Protein AF-0000000078665128 (afdb_homodimer)

Solvent-accessible surface area (backbone atoms only — not comparable to full-atom values): 8855 Å² total; per-residue (Å²): 130,52,72,70,53,48,52,52,48,50,50,46,50,50,53,41,50,56,60,53,56,74,45,25,89,80,40,35,54,70,62,34,36,39,37,35,27,64,60,26,27,40,35,40,30,71,38,56,93,84,36,73,46,80,45,79,44,59,48,82,62,72,48,55,56,49,48,40,66,72,46,51,51,53,52,39,64,74,63,69,72,132,51,71,71,54,49,51,50,49,49,50,47,51,50,54,42,48,56,59,53,54,73,45,25,88,79,41,34,53,71,63,34,36,38,39,35,28,65,58,27,26,40,34,41,29,71,37,57,93,85,36,72,46,81,45,78,44,59,47,82,62,71,48,55,57,49,48,40,65,71,46,51,50,52,51,37,64,75,63,69,72

Foldseek 3Di:
DDPVVVVVVVVVVLVVQVVVCVCCVPVNHDQKDWDQDPAWIWIWGAAPPSDIDIDIGGNPDPPVVVCSVVPVSVVRVVVND/DDPVVVVVVVVVVLVVQVVVCVCCVPVNHDQKDWDQDPAWIWIWGQAPPSDIDIDIGGNPDPPVVVCSVVPVSVVRVVVND

Organism: Nitrososphaera gargensis (strain Ga9.2) (NCBI:txid1237085)

Structure (mmCIF, N/CA/C/O backbone):
data_AF-0000000078665128-model_v1
#
loop_
_entity.id
_entity.type
_entity.pdbx_description
1 polymer 'Uncharacterized protein'
#
loop_
_atom_site.group_PDB
_atom_site.id
_atom_site.type_symbol
_atom_site.label_atom_id
_atom_site.label_alt_id
_atom_site.label_comp_id
_atom_site.label_asym_id
_atom_site.label_entity_id
_atom_site.label_seq_id
_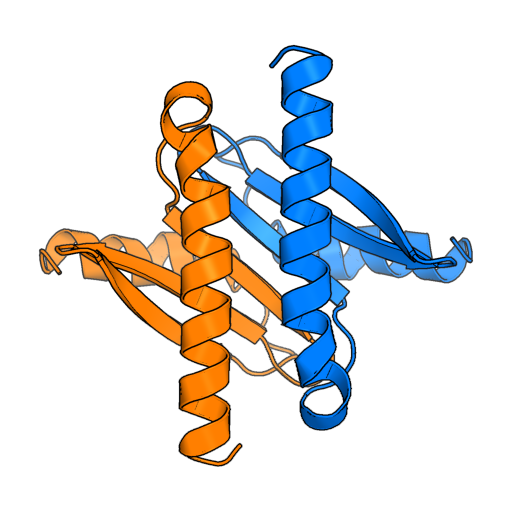atom_site.pdbx_PDB_ins_code
_atom_site.Cartn_x
_atom_site.Cartn_y
_atom_site.Cartn_z
_atom_site.occupancy
_atom_site.B_iso_or_equiv
_atom_site.auth_seq_id
_atom_site.auth_comp_id
_atom_site.auth_asym_id
_atom_site.auth_atom_id
_atom_site.pdbx_PDB_model_num
ATOM 1 N N . MET A 1 1 ? 15.148 12.617 3.332 1 83.88 1 MET A N 1
ATOM 2 C CA . MET A 1 1 ? 15.531 11.5 4.195 1 83.88 1 MET A CA 1
ATOM 3 C C . MET A 1 1 ? 17.016 11.203 4.074 1 83.88 1 MET A C 1
ATOM 5 O O . MET A 1 1 ? 17.562 11.219 2.971 1 83.88 1 MET A O 1
ATOM 9 N N . THR A 1 2 ? 17.547 10.805 5.246 1 89.81 2 THR A N 1
ATOM 10 C CA . THR A 1 2 ? 18.953 10.375 5.258 1 89.81 2 THR A CA 1
ATOM 11 C C . THR A 1 2 ? 19.078 8.93 4.781 1 89.81 2 THR A C 1
ATOM 13 O O . THR A 1 2 ? 18.062 8.242 4.598 1 89.81 2 THR A O 1
ATOM 16 N N . PHE A 1 3 ? 20.266 8.555 4.555 1 89.81 3 PHE A N 1
ATOM 17 C CA . PHE A 1 3 ? 20.516 7.172 4.156 1 89.81 3 PHE A CA 1
ATOM 18 C C . PHE A 1 3 ? 20.047 6.203 5.227 1 89.81 3 PHE A C 1
ATOM 20 O O . PHE A 1 3 ? 19.422 5.184 4.918 1 89.81 3 PHE A O 1
ATOM 27 N N . GLU A 1 4 ? 20.328 6.539 6.52 1 92.06 4 GLU A N 1
ATOM 28 C CA . GLU A 1 4 ? 19.922 5.695 7.637 1 92.06 4 GLU A CA 1
ATOM 29 C C . GLU A 1 4 ? 18.391 5.598 7.727 1 92.06 4 GLU A C 1
ATOM 31 O O . GLU A 1 4 ? 17.859 4.52 7.98 1 92.06 4 GLU A O 1
ATOM 36 N N . GLU A 1 5 ? 17.703 6.695 7.449 1 91.56 5 GLU A N 1
ATOM 37 C CA . GLU A 1 5 ? 16.25 6.715 7.461 1 91.56 5 GLU A CA 1
ATOM 38 C C . GLU A 1 5 ? 15.672 5.883 6.316 1 91.56 5 GLU A C 1
ATOM 40 O O . GLU A 1 5 ? 14.68 5.176 6.492 1 91.56 5 GLU A O 1
ATOM 45 N N . THR A 1 6 ? 16.359 5.949 5.184 1 89.56 6 THR A N 1
ATOM 46 C CA . THR A 1 6 ? 15.938 5.164 4.027 1 89.56 6 THR A CA 1
ATOM 47 C C . THR A 1 6 ? 16.109 3.67 4.301 1 89.56 6 THR A C 1
ATOM 49 O O . THR A 1 6 ? 15.242 2.869 3.938 1 89.56 6 THR A O 1
ATOM 52 N N . GLU A 1 7 ? 17.172 3.342 4.918 1 91.88 7 GLU A N 1
ATOM 53 C CA . GLU A 1 7 ? 17.391 1.948 5.289 1 91.88 7 GLU A CA 1
ATOM 54 C C . GLU A 1 7 ? 16.328 1.461 6.273 1 91.88 7 GLU A C 1
ATOM 56 O O . GLU A 1 7 ? 15.836 0.34 6.148 1 91.88 7 GLU A O 1
ATOM 61 N N . ARG A 1 8 ? 15.992 2.271 7.23 1 94 8 ARG A N 1
ATOM 62 C CA . ARG A 1 8 ? 14.961 1.915 8.195 1 94 8 ARG A CA 1
ATOM 63 C C . ARG A 1 8 ? 13.594 1.797 7.516 1 94 8 ARG A C 1
ATOM 65 O O . ARG A 1 8 ? 12.812 0.903 7.84 1 94 8 ARG A O 1
ATOM 72 N N . TYR A 1 9 ? 13.414 2.715 6.598 1 94.88 9 TYR A N 1
ATOM 73 C CA . TYR A 1 9 ? 12.18 2.623 5.828 1 94.88 9 TYR A CA 1
ATOM 74 C C . TYR A 1 9 ? 12.094 1.294 5.086 1 94.88 9 TYR A C 1
ATOM 76 O O . TYR A 1 9 ? 11.047 0.644 5.078 1 94.88 9 TYR A O 1
ATOM 84 N N . ALA A 1 10 ? 13.219 0.891 4.508 1 94.12 10 ALA A N 1
ATOM 85 C CA . ALA A 1 10 ? 13.273 -0.363 3.762 1 94.12 10 ALA A CA 1
ATOM 86 C C . ALA A 1 10 ? 13.039 -1.559 4.68 1 94.12 10 ALA A C 1
ATOM 88 O O . ALA A 1 10 ? 12.406 -2.541 4.277 1 94.12 10 ALA A O 1
ATOM 89 N N . LEU A 1 11 ? 13.539 -1.444 5.828 1 95.62 11 LEU A N 1
ATOM 90 C CA . LEU A 1 11 ? 13.297 -2.51 6.793 1 95.62 11 LEU A CA 1
ATOM 91 C C . LEU A 1 11 ? 11.805 -2.641 7.102 1 95.62 11 LEU A C 1
ATOM 93 O O . LEU A 1 11 ? 11.266 -3.746 7.094 1 95.62 11 LEU A O 1
ATOM 97 N N . PHE A 1 12 ? 11.133 -1.546 7.383 1 97.12 12 PHE A N 1
ATOM 98 C CA . PHE A 1 12 ? 9.695 -1.564 7.645 1 97.12 12 PHE A CA 1
ATOM 99 C C . PHE A 1 12 ? 8.93 -2.07 6.43 1 97.12 12 PHE A C 1
ATOM 101 O O . PHE A 1 12 ? 7.949 -2.803 6.566 1 97.12 12 PHE A O 1
ATOM 108 N N . ALA A 1 13 ? 9.445 -1.711 5.207 1 97.19 13 ALA A N 1
ATOM 109 C CA . ALA A 1 13 ? 8.828 -2.211 3.984 1 97.19 13 ALA A CA 1
ATOM 110 C C . ALA A 1 13 ? 8.938 -3.73 3.896 1 97.19 13 ALA A C 1
ATOM 112 O O . ALA A 1 13 ? 8.008 -4.402 3.447 1 97.19 13 ALA A O 1
ATOM 113 N N . THR A 1 14 ? 10.055 -4.246 4.359 1 96.75 14 THR A N 1
ATOM 114 C CA . THR A 1 14 ? 10.25 -5.691 4.379 1 96.75 14 THR A CA 1
ATOM 115 C C . THR A 1 14 ? 9.289 -6.352 5.359 1 96.75 14 THR A C 1
ATOM 117 O O . THR A 1 14 ? 8.688 -7.383 5.047 1 96.75 14 THR A O 1
ATOM 120 N N . ILE A 1 15 ? 9.133 -5.762 6.496 1 96.94 15 ILE A N 1
ATOM 121 C CA . ILE A 1 15 ? 8.188 -6.273 7.488 1 96.94 15 ILE A CA 1
ATOM 122 C C . ILE A 1 15 ? 6.773 -6.242 6.918 1 96.94 15 ILE A C 1
ATOM 124 O O . ILE A 1 15 ? 6.043 -7.234 6.992 1 96.94 15 ILE A O 1
ATOM 128 N N . ARG A 1 16 ? 6.359 -5.156 6.309 1 97.94 16 ARG A N 1
ATOM 129 C CA . ARG A 1 16 ? 5.031 -5.039 5.719 1 97.94 16 ARG A CA 1
ATOM 130 C C . ARG A 1 16 ? 4.82 -6.082 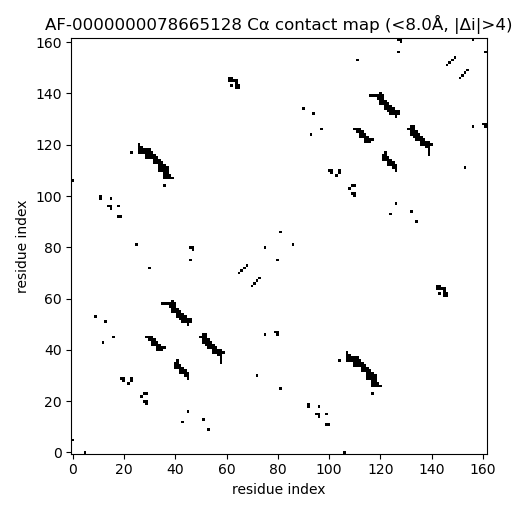4.629 1 97.94 16 ARG A C 1
ATOM 132 O O . ARG A 1 16 ? 3.758 -6.703 4.555 1 97.94 16 ARG A O 1
ATOM 139 N N . HIS A 1 17 ? 5.836 -6.27 3.807 1 97.69 17 HIS A N 1
ATOM 140 C CA . HIS A 1 17 ? 5.723 -7.254 2.736 1 97.69 17 HIS A CA 1
ATOM 141 C C . HIS A 1 17 ? 5.547 -8.664 3.297 1 97.69 17 HIS A C 1
ATOM 143 O O . HIS A 1 17 ? 4.711 -9.43 2.812 1 97.69 17 HIS A O 1
ATOM 149 N N . SER A 1 18 ? 6.301 -8.945 4.355 1 96.62 18 SER A N 1
ATOM 150 C CA . SER A 1 18 ? 6.207 -10.273 4.953 1 96.62 18 SER A CA 1
ATOM 151 C C . SER A 1 18 ? 4.812 -10.531 5.508 1 96.62 18 SER A C 1
ATOM 153 O O . SER A 1 18 ? 4.293 -11.648 5.402 1 96.62 18 SER A O 1
ATOM 155 N N . THR A 1 19 ? 4.176 -9.562 6.113 1 97.12 19 THR A N 1
ATOM 156 C CA . THR A 1 19 ? 2.826 -9.711 6.645 1 97.12 19 THR A CA 1
ATOM 157 C C . THR A 1 19 ? 1.811 -9.844 5.512 1 97.12 19 THR A C 1
ATOM 159 O O . THR A 1 19 ? 0.743 -10.43 5.695 1 97.12 19 THR A O 1
ATOM 162 N N . ARG A 1 20 ? 2.049 -9.32 4.281 1 97.19 20 ARG A N 1
ATOM 163 C CA . ARG A 1 20 ? 1.183 -9.469 3.117 1 97.19 20 ARG A CA 1
ATOM 164 C C . ARG A 1 20 ? 1.3 -10.859 2.514 1 97.19 20 ARG A C 1
ATOM 166 O O . ARG A 1 20 ? 0.312 -11.422 2.029 1 97.19 20 ARG A O 1
ATOM 173 N N . GLN A 1 21 ? 2.52 -11.422 2.629 1 96.38 21 GLN A N 1
ATOM 174 C CA . GLN A 1 21 ? 2.791 -12.711 2.008 1 96.38 21 GLN A CA 1
ATOM 175 C C . GLN A 1 21 ? 1.98 -13.82 2.672 1 96.38 21 GLN A C 1
ATOM 177 O O . GLN A 1 21 ? 1.648 -14.82 2.033 1 96.38 21 GLN A O 1
ATOM 182 N N . VAL A 1 22 ? 1.63 -13.594 3.879 1 95.56 22 VAL A N 1
ATOM 183 C CA . VAL A 1 22 ? 0.869 -14.578 4.641 1 95.56 22 VAL A CA 1
ATOM 184 C C . VAL A 1 22 ? -0.435 -14.898 3.914 1 95.56 22 VAL A C 1
ATOM 186 O O . VAL A 1 22 ? -0.944 -16.016 4.008 1 95.56 22 VAL A O 1
ATOM 189 N N . TRP A 1 23 ? -0.911 -14.023 3.08 1 95.69 23 TRP A N 1
ATOM 190 C CA . TRP A 1 23 ? -2.246 -14.133 2.506 1 95.69 23 TRP A CA 1
ATOM 191 C C . TRP A 1 23 ? -2.176 -14.555 1.043 1 95.69 23 TRP A C 1
ATOM 193 O O . TRP A 1 23 ? -3.209 -14.766 0.4 1 95.69 23 TRP A O 1
ATOM 203 N N . GLU A 1 24 ? -1.01 -14.773 0.521 1 95.81 24 GLU A N 1
ATOM 204 C CA . GLU A 1 24 ? -0.842 -15.016 -0.909 1 95.81 24 GLU A CA 1
ATOM 205 C C . GLU A 1 24 ? -1.45 -16.359 -1.315 1 95.81 24 GLU A C 1
ATOM 207 O O . GLU A 1 24 ? -1.896 -16.531 -2.453 1 95.81 24 GLU A O 1
ATOM 212 N N . SER A 1 25 ? -1.529 -17.281 -0.358 1 95.75 25 SER A N 1
ATOM 213 C CA . SER A 1 25 ? -2.129 -18.578 -0.681 1 95.75 25 SER A CA 1
ATOM 214 C C . SER A 1 25 ? -3.629 -18.453 -0.919 1 95.75 25 SER A C 1
ATOM 216 O O . SER A 1 25 ? -4.223 -19.266 -1.632 1 95.75 25 SER A O 1
ATOM 218 N N . LYS A 1 26 ? -4.234 -17.406 -0.463 1 95.44 26 LYS A N 1
ATOM 219 C CA . LYS A 1 26 ? -5.684 -17.25 -0.544 1 95.44 26 LYS A CA 1
ATOM 220 C C . LYS A 1 26 ? -6.07 -16.25 -1.627 1 95.44 26 LYS A C 1
ATOM 222 O O . LYS A 1 26 ? -7.047 -16.453 -2.35 1 95.44 26 LYS A O 1
ATOM 227 N N . ILE A 1 27 ? -5.309 -15.195 -1.654 1 95.88 27 ILE A N 1
ATOM 228 C CA . ILE A 1 27 ? -5.77 -14.117 -2.521 1 95.88 27 ILE A CA 1
ATOM 229 C C . ILE A 1 27 ? -4.719 -13.828 -3.59 1 95.88 27 ILE A C 1
ATOM 231 O O . ILE A 1 27 ? -4.812 -12.828 -4.309 1 95.88 27 ILE A O 1
ATOM 235 N N . GLY A 1 28 ? -3.705 -14.68 -3.775 1 96.75 28 GLY A N 1
ATOM 236 C CA . GLY A 1 28 ? -2.707 -14.547 -4.824 1 96.75 28 GLY A CA 1
ATOM 237 C C . GLY A 1 28 ? -1.513 -13.711 -4.414 1 96.75 28 GLY A C 1
ATOM 238 O O . GLY A 1 28 ? -1.545 -13.039 -3.377 1 96.75 28 GLY A O 1
ATOM 239 N N . LYS A 1 29 ? -0.529 -13.711 -5.215 1 96.19 29 LYS A N 1
ATOM 240 C CA . LYS A 1 29 ? 0.731 -13.023 -4.93 1 96.19 29 LYS A CA 1
ATOM 241 C C . LYS A 1 29 ? 0.553 -11.508 -4.949 1 96.19 29 LYS A C 1
ATOM 243 O O . LYS A 1 29 ? -0.28 -10.984 -5.691 1 96.19 29 LYS A O 1
ATOM 248 N N . VAL A 1 30 ? 1.324 -10.867 -4.16 1 97.38 30 VAL A N 1
ATOM 249 C CA . VAL A 1 30 ? 1.373 -9.414 -4.164 1 97.38 30 VAL A CA 1
ATOM 250 C C . VAL A 1 30 ? 2.043 -8.922 -5.445 1 97.38 30 VAL A C 1
ATOM 252 O O . VAL A 1 30 ? 3.162 -9.328 -5.762 1 97.38 30 VAL A O 1
ATOM 255 N N . LYS A 1 31 ? 1.379 -8.062 -6.18 1 97.12 31 LYS A N 1
ATOM 256 C CA . LYS A 1 31 ? 1.995 -7.395 -7.32 1 97.12 31 LYS A CA 1
ATOM 257 C C . LYS A 1 31 ? 2.771 -6.156 -6.883 1 97.12 31 LYS A C 1
ATOM 259 O O . LYS A 1 31 ? 3.895 -5.93 -7.336 1 97.12 31 LYS A O 1
ATOM 264 N N . TYR A 1 32 ? 2.148 -5.359 -5.992 1 97.94 32 TYR A N 1
ATOM 265 C CA . TYR A 1 32 ? 2.809 -4.223 -5.363 1 97.94 32 TYR A CA 1
ATOM 266 C C . TYR A 1 32 ? 1.97 -3.67 -4.215 1 97.94 32 TYR A C 1
ATOM 268 O O . TYR A 1 32 ? 0.799 -4.027 -4.066 1 97.94 32 TYR A O 1
ATOM 276 N N . ALA A 1 33 ? 2.611 -2.861 -3.418 1 98.38 33 ALA A N 1
ATOM 277 C CA . ALA A 1 33 ? 1.935 -2.066 -2.396 1 98.38 33 ALA A CA 1
ATOM 278 C C . ALA A 1 33 ? 2.246 -0.583 -2.561 1 98.38 33 ALA A C 1
ATOM 280 O O . ALA A 1 33 ? 3.354 -0.215 -2.963 1 98.38 33 ALA A O 1
ATOM 281 N N . LEU A 1 34 ? 1.258 0.231 -2.271 1 98.31 34 LEU A N 1
ATOM 282 C CA . LEU A 1 34 ? 1.354 1.68 -2.412 1 98.31 34 LEU A CA 1
ATOM 283 C C . LEU A 1 34 ? 0.88 2.383 -1.146 1 98.31 34 LEU A C 1
ATOM 285 O O . LEU A 1 34 ? -0.136 1.999 -0.561 1 98.31 34 LEU A O 1
ATOM 289 N N . THR A 1 35 ? 1.68 3.277 -0.624 1 98.25 35 THR A N 1
ATOM 290 C CA . THR A 1 35 ? 1.253 4.164 0.453 1 98.25 35 THR A CA 1
ATOM 291 C C . THR A 1 35 ? 1.254 5.617 -0.011 1 98.25 35 THR A C 1
ATOM 293 O O . THR A 1 35 ? 2.268 6.117 -0.501 1 98.25 35 THR A O 1
ATOM 296 N N . ARG A 1 36 ? 0.128 6.262 0.125 1 98 36 ARG A N 1
ATOM 297 C CA . ARG A 1 36 ? 0.053 7.688 -0.167 1 98 36 ARG A CA 1
ATOM 298 C C . ARG A 1 36 ? 0.17 8.516 1.108 1 98 36 ARG A C 1
ATOM 300 O O . ARG A 1 36 ? -0.719 8.484 1.961 1 98 36 ARG A O 1
ATOM 307 N N . TYR A 1 37 ? 1.233 9.234 1.19 1 97.5 37 TYR A N 1
ATOM 308 C CA . TYR A 1 37 ? 1.441 10.242 2.223 1 97.5 37 TYR A CA 1
ATOM 309 C C . TYR A 1 37 ? 1.054 11.633 1.719 1 97.5 37 TYR A C 1
ATOM 311 O O . TYR A 1 37 ? 0.809 11.82 0.524 1 97.5 37 TYR A O 1
ATOM 319 N N . GLU A 1 38 ? 1.024 12.547 2.602 1 97.19 38 GLU A N 1
ATOM 320 C CA . GLU A 1 38 ? 0.715 13.93 2.254 1 97.19 38 GLU A CA 1
ATOM 321 C C . GLU A 1 38 ? 1.755 14.508 1.297 1 97.19 38 GLU A C 1
ATOM 323 O O . GLU A 1 38 ? 1.423 15.297 0.415 1 97.19 38 GLU A O 1
ATOM 328 N N . LEU A 1 39 ? 3.025 13.992 1.388 1 97.44 39 LEU A N 1
ATOM 329 C CA . LEU A 1 39 ? 4.07 14.719 0.672 1 97.44 39 LEU A CA 1
ATOM 330 C C . LEU A 1 39 ? 4.672 13.859 -0.431 1 97.44 39 LEU A C 1
ATOM 332 O O . LEU A 1 39 ? 5.379 14.367 -1.307 1 97.44 39 LEU A O 1
ATOM 336 N N . LEU A 1 40 ? 4.34 12.547 -0.428 1 97.06 40 LEU A N 1
ATOM 337 C CA . LEU A 1 40 ? 4.836 11.68 -1.49 1 97.06 40 LEU A CA 1
ATOM 338 C C . LEU A 1 40 ? 4.055 10.367 -1.536 1 97.06 40 LEU A C 1
ATOM 340 O O . LEU A 1 40 ? 3.213 10.117 -0.672 1 97.06 40 LEU A O 1
ATOM 344 N N . ILE A 1 41 ? 4.242 9.648 -2.586 1 97.38 41 ILE A N 1
ATOM 345 C CA . ILE A 1 41 ? 3.732 8.289 -2.736 1 97.38 41 ILE A CA 1
ATOM 346 C C . ILE A 1 41 ? 4.895 7.301 -2.75 1 97.38 41 ILE A C 1
ATOM 348 O O . ILE A 1 41 ? 5.887 7.508 -3.455 1 97.38 41 ILE A O 1
ATOM 352 N N . ARG A 1 42 ? 4.801 6.25 -1.943 1 97.31 42 ARG A N 1
ATOM 353 C CA . ARG A 1 42 ? 5.801 5.188 -1.96 1 97.31 42 ARG A CA 1
ATOM 354 C C . ARG A 1 42 ? 5.211 3.889 -2.492 1 97.31 42 ARG A C 1
ATOM 356 O O . ARG A 1 42 ? 4.105 3.496 -2.105 1 97.31 42 ARG A O 1
ATOM 363 N N . VAL A 1 43 ? 5.91 3.289 -3.348 1 97.94 43 VAL A N 1
ATOM 364 C CA . VAL A 1 43 ? 5.5 2 -3.893 1 97.94 43 VAL A CA 1
ATOM 365 C C . VAL A 1 43 ? 6.578 0.956 -3.621 1 97.94 43 VAL A C 1
ATOM 367 O O . VAL A 1 43 ? 7.77 1.23 -3.779 1 97.94 43 VAL A O 1
ATOM 370 N N . THR A 1 44 ? 6.137 -0.154 -3.16 1 97.56 44 THR A N 1
ATOM 371 C CA . THR A 1 44 ? 7 -1.313 -2.965 1 97.56 44 THR A CA 1
ATOM 372 C C . THR A 1 44 ? 6.625 -2.436 -3.93 1 97.56 44 THR A C 1
ATOM 374 O O . THR A 1 44 ? 5.457 -2.822 -4.016 1 97.56 44 THR A O 1
ATOM 377 N N . VAL A 1 45 ? 7.617 -2.955 -4.621 1 97.12 45 VAL A N 1
ATOM 378 C CA . VAL A 1 45 ? 7.414 -4.055 -5.559 1 97.12 45 VAL A CA 1
ATOM 379 C C . VAL A 1 45 ? 8.289 -5.242 -5.16 1 97.12 45 VAL A C 1
ATOM 381 O O . VAL A 1 45 ? 9.516 -5.121 -5.078 1 97.12 45 VAL A O 1
ATOM 384 N N . PRO A 1 46 ? 7.605 -6.348 -4.898 1 95.75 46 PRO A N 1
ATOM 385 C CA . PRO A 1 46 ? 8.438 -7.535 -4.68 1 95.75 46 PRO A CA 1
ATOM 386 C C . PRO A 1 46 ? 9.156 -7.996 -5.949 1 95.75 46 PRO A C 1
ATOM 388 O O . PRO A 1 46 ? 8.562 -7.988 -7.031 1 95.75 46 PRO A O 1
ATOM 391 N N . LEU A 1 47 ? 10.383 -8.242 -5.777 1 94.31 47 LEU A N 1
ATOM 392 C CA . LEU A 1 47 ? 11.188 -8.797 -6.859 1 94.31 47 LEU A CA 1
ATOM 393 C C . LEU A 1 47 ? 11.547 -10.258 -6.578 1 94.31 47 LEU A C 1
ATOM 395 O O . LEU A 1 47 ? 11.227 -10.781 -5.512 1 94.31 47 LEU A O 1
ATOM 399 N N . ALA A 1 48 ? 12.141 -10.781 -7.633 1 86.19 48 ALA A N 1
ATOM 400 C CA . ALA A 1 48 ? 12.656 -12.133 -7.426 1 86.19 48 ALA A CA 1
ATOM 401 C C . ALA A 1 48 ? 13.719 -12.156 -6.328 1 86.19 48 ALA A C 1
ATOM 403 O O . ALA A 1 48 ? 14.312 -11.117 -6.008 1 86.19 48 ALA A O 1
ATOM 404 N N . ASN A 1 49 ? 13.977 -13.25 -5.57 1 83.62 49 ASN A N 1
ATOM 405 C CA . ASN A 1 49 ? 15.031 -13.492 -4.586 1 83.62 49 ASN A CA 1
ATOM 406 C C . ASN A 1 49 ? 14.812 -12.656 -3.322 1 83.62 49 ASN A C 1
ATOM 408 O O . ASN A 1 49 ? 15.773 -12.164 -2.73 1 83.62 49 ASN A O 1
ATOM 412 N N . ASN A 1 50 ? 13.578 -12.297 -3.049 1 85.38 50 ASN A N 1
ATOM 413 C CA . ASN A 1 50 ? 13.188 -11.664 -1.795 1 85.38 50 ASN A CA 1
ATOM 414 C C . ASN A 1 50 ? 13.734 -10.242 -1.697 1 85.38 50 ASN A C 1
ATOM 416 O O . ASN A 1 50 ? 14.148 -9.805 -0.624 1 85.38 50 ASN A O 1
ATOM 420 N N . HIS A 1 51 ? 13.914 -9.664 -2.855 1 91.88 51 HIS A N 1
ATOM 421 C CA . HIS A 1 51 ? 14.266 -8.25 -2.881 1 91.88 51 HIS A CA 1
ATOM 422 C C . HIS A 1 51 ? 13.039 -7.383 -3.113 1 91.88 51 HIS A C 1
ATOM 424 O O . HIS A 1 51 ? 12.047 -7.84 -3.695 1 91.88 51 HIS A O 1
ATOM 430 N N . LEU A 1 52 ? 13.141 -6.188 -2.521 1 95.56 52 LEU A N 1
ATOM 431 C CA . LEU A 1 52 ? 12.07 -5.211 -2.721 1 95.56 52 LEU A CA 1
ATOM 432 C C . LEU A 1 52 ? 12.578 -4 -3.494 1 95.56 52 LEU A C 1
ATOM 434 O O . LEU A 1 52 ? 13.695 -3.525 -3.248 1 95.56 52 LEU A O 1
ATOM 438 N N . LEU A 1 53 ? 11.82 -3.625 -4.469 1 95.69 53 LEU A N 1
ATOM 439 C CA . LEU A 1 53 ? 12.039 -2.354 -5.148 1 95.69 53 LEU A CA 1
ATOM 440 C C . LEU A 1 53 ? 11.18 -1.253 -4.539 1 95.69 53 LEU A C 1
ATOM 442 O O . LEU A 1 53 ? 9.953 -1.383 -4.473 1 95.69 53 LEU A O 1
ATOM 446 N N . LEU A 1 54 ? 11.867 -0.217 -4.008 1 95.94 54 LEU A N 1
ATOM 447 C CA . LEU A 1 54 ? 11.164 0.94 -3.465 1 95.94 54 LEU A CA 1
ATOM 448 C C . LEU A 1 54 ? 11.172 2.098 -4.457 1 95.94 54 LEU A C 1
ATOM 450 O O . LEU A 1 54 ? 12.234 2.529 -4.906 1 95.94 54 LEU A O 1
ATOM 454 N N . LEU A 1 55 ? 9.938 2.572 -4.805 1 96.62 55 LEU A N 1
ATOM 455 C CA . LEU A 1 55 ? 9.766 3.715 -5.699 1 96.62 55 LEU A CA 1
ATOM 456 C C . LEU A 1 55 ? 9.07 4.867 -4.98 1 96.62 55 LEU A C 1
ATOM 458 O O . LEU A 1 55 ? 8.18 4.645 -4.16 1 96.62 55 LEU A O 1
ATOM 462 N N . SER A 1 56 ? 9.477 6.074 -5.32 1 96.06 56 SER A N 1
ATOM 463 C CA . SER A 1 56 ? 8.805 7.266 -4.805 1 96.06 56 SER A CA 1
ATOM 464 C C . SER A 1 56 ? 8.227 8.109 -5.934 1 96.06 56 SER A C 1
ATOM 466 O O . SER A 1 56 ? 8.875 8.297 -6.965 1 96.06 56 SER A O 1
ATOM 468 N N . PHE A 1 57 ? 7.008 8.539 -5.77 1 96.94 57 PHE A N 1
ATOM 469 C CA . PHE A 1 57 ? 6.332 9.461 -6.672 1 96.94 57 PHE A CA 1
ATOM 470 C C . PHE A 1 57 ? 5.973 10.758 -5.953 1 96.94 57 PHE A C 1
ATOM 472 O O . PHE A 1 57 ? 5.836 10.773 -4.727 1 96.94 57 PHE A O 1
ATOM 479 N N . ASP A 1 58 ? 5.812 11.836 -6.75 1 96.69 58 ASP A N 1
ATOM 480 C CA . ASP A 1 58 ? 5.27 13.07 -6.188 1 96.69 58 ASP A CA 1
ATOM 481 C C . ASP A 1 58 ? 3.848 12.859 -5.668 1 96.69 58 ASP A C 1
ATOM 483 O O . ASP A 1 58 ? 3.076 12.102 -6.258 1 96.69 58 ASP A O 1
ATOM 487 N N . ALA A 1 59 ? 3.492 13.586 -4.629 1 95.25 59 ALA A N 1
ATOM 488 C CA . ALA A 1 59 ? 2.205 13.422 -3.959 1 95.25 59 ALA A CA 1
ATOM 489 C C . ALA A 1 59 ? 1.049 13.688 -4.918 1 95.25 59 ALA A C 1
ATOM 491 O O . ALA A 1 59 ? -0.035 13.125 -4.766 1 95.25 59 ALA A O 1
ATOM 492 N N . ASP A 1 60 ? 1.206 14.492 -5.941 1 93.94 60 ASP A N 1
ATOM 493 C CA . ASP A 1 60 ? 0.109 14.914 -6.805 1 93.94 60 ASP A CA 1
ATOM 494 C C . ASP A 1 60 ? 0.036 14.055 -8.062 1 93.94 60 ASP A C 1
ATOM 496 O O . ASP A 1 60 ? -0.796 14.297 -8.945 1 93.94 60 ASP A O 1
ATOM 500 N N . THR A 1 61 ? 1.006 12.984 -8.062 1 94.69 61 THR A N 1
ATOM 501 C CA . THR A 1 61 ? 0.966 12.094 -9.227 1 94.69 61 THR A CA 1
ATOM 502 C C . THR A 1 61 ? -0.373 11.367 -9.305 1 94.69 61 THR A C 1
ATOM 504 O O . THR A 1 61 ? -0.847 10.82 -8.305 1 94.69 61 THR A O 1
ATOM 507 N N . LYS A 1 62 ? -0.948 11.461 -10.43 1 91.19 62 LYS A N 1
ATOM 508 C CA . LYS A 1 62 ? -2.225 10.797 -10.672 1 91.19 62 LYS A CA 1
ATOM 509 C C . LYS A 1 62 ? -2.02 9.453 -11.375 1 91.19 62 LYS A C 1
ATOM 511 O O . LYS A 1 62 ? -0.982 9.227 -12 1 91.19 62 LYS A O 1
ATOM 516 N N . ASN A 1 63 ? -2.926 8.523 -11.227 1 92.06 63 ASN A N 1
ATOM 517 C CA . ASN A 1 63 ? -3.01 7.25 -11.93 1 92.06 63 ASN A CA 1
ATOM 518 C C . ASN A 1 63 ? -1.781 6.383 -11.664 1 92.06 63 ASN A C 1
ATOM 520 O O . ASN A 1 63 ? -1.271 5.727 -12.578 1 92.06 63 ASN A O 1
ATOM 524 N N . VAL A 1 64 ? -1.246 6.43 -10.445 1 95.25 64 VAL A N 1
ATOM 525 C CA . VAL A 1 64 ? -0.059 5.652 -10.102 1 95.25 64 VAL A CA 1
ATOM 526 C C . VAL A 1 64 ? -0.339 4.164 -10.297 1 95.25 64 VAL A C 1
ATOM 528 O O . VAL A 1 64 ? 0.521 3.424 -10.781 1 95.25 64 VAL A O 1
ATOM 531 N N . ASP A 1 65 ? -1.503 3.764 -9.969 1 93.69 65 ASP A N 1
ATOM 532 C CA . ASP A 1 65 ? -1.878 2.361 -10.125 1 93.69 65 ASP A CA 1
ATOM 533 C C . ASP A 1 65 ? -1.757 1.921 -11.586 1 93.69 65 ASP A C 1
ATOM 535 O O . ASP A 1 65 ? -1.239 0.839 -11.867 1 93.69 65 ASP A O 1
ATOM 539 N N . SER A 1 66 ? -2.244 2.799 -12.5 1 92.38 66 SER A N 1
ATOM 540 C CA . SER A 1 66 ? -2.152 2.486 -13.922 1 92.38 66 SER A CA 1
ATOM 541 C C . SER A 1 66 ? -0.7 2.459 -14.383 1 92.38 66 SER A C 1
ATOM 543 O O . SER A 1 66 ? -0.313 1.599 -15.18 1 92.38 66 SER A O 1
ATOM 545 N N . ILE A 1 67 ? 0.088 3.369 -13.945 1 95.44 67 ILE A N 1
ATOM 546 C CA . ILE A 1 67 ? 1.512 3.395 -14.258 1 95.44 67 ILE A CA 1
ATOM 547 C C . ILE A 1 67 ? 2.166 2.094 -13.805 1 95.44 67 ILE A C 1
ATOM 549 O O . ILE A 1 67 ? 2.918 1.47 -14.555 1 95.44 67 ILE A O 1
ATOM 553 N N . MET A 1 68 ? 1.851 1.648 -12.539 1 96.5 68 MET A N 1
ATOM 554 C CA . MET A 1 68 ? 2.428 0.425 -11.992 1 96.5 68 MET A CA 1
ATOM 555 C C . MET A 1 68 ? 2.018 -0.79 -12.812 1 96.5 68 MET A C 1
ATOM 557 O O . MET A 1 68 ? 2.871 -1.563 -13.258 1 96.5 68 MET A O 1
ATOM 561 N N . MET A 1 69 ? 0.752 -0.949 -13.18 1 95.12 69 MET A N 1
ATOM 562 C CA . MET A 1 69 ? 0.231 -2.17 -13.781 1 95.12 69 MET A CA 1
ATOM 563 C C . MET A 1 69 ? 0.522 -2.203 -15.281 1 95.12 69 MET A C 1
ATOM 565 O O . MET A 1 69 ? 0.715 -3.275 -15.859 1 95.12 69 MET A O 1
ATOM 569 N N . ASP A 1 70 ? 0.578 -1.002 -15.93 1 94.75 70 ASP A N 1
ATOM 570 C CA . ASP A 1 70 ? 0.706 -0.983 -17.375 1 94.75 70 ASP A CA 1
ATOM 571 C C . ASP A 1 70 ? 2.168 -0.865 -17.797 1 94.75 70 ASP A C 1
ATOM 573 O O . ASP A 1 70 ? 2.533 -1.251 -18.906 1 94.75 70 ASP A O 1
ATOM 577 N N . LYS A 1 71 ? 3.002 -0.362 -16.906 1 95.31 71 LYS A N 1
ATOM 578 C CA . LYS A 1 71 ? 4.363 -0.073 -17.344 1 95.31 71 LYS A CA 1
ATOM 579 C C . LYS A 1 71 ? 5.387 -0.76 -16.438 1 95.31 71 LYS A C 1
ATOM 581 O O . LYS A 1 71 ? 6.184 -1.575 -16.906 1 95.31 71 LYS A O 1
ATOM 586 N N . VAL A 1 72 ? 5.344 -0.563 -15.109 1 96.06 72 VAL A N 1
ATOM 587 C CA . VAL A 1 72 ? 6.434 -0.938 -14.211 1 96.06 72 VAL A CA 1
ATOM 588 C C . VAL A 1 72 ? 6.43 -2.449 -14 1 96.06 72 VAL A C 1
ATOM 590 O O . VAL A 1 72 ? 7.449 -3.113 -14.203 1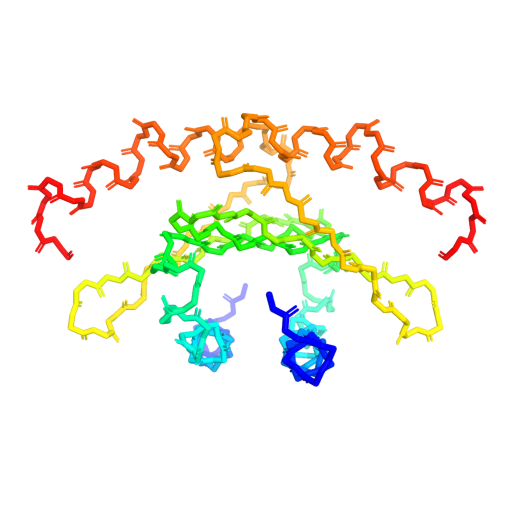 96.06 72 VAL A O 1
ATOM 593 N N . ILE A 1 73 ? 5.293 -3.021 -13.641 1 95.81 73 ILE A N 1
ATOM 594 C CA . ILE A 1 73 ? 5.195 -4.441 -13.328 1 95.81 73 ILE A CA 1
ATOM 595 C C . ILE A 1 73 ? 5.535 -5.27 -14.562 1 95.81 73 ILE A C 1
ATOM 597 O O . ILE A 1 73 ? 6.355 -6.188 -14.5 1 95.81 73 ILE A O 1
ATOM 601 N N . PRO A 1 74 ? 4.93 -4.922 -15.75 1 95.06 74 PRO A N 1
ATOM 602 C CA . PRO A 1 74 ? 5.305 -5.668 -16.953 1 95.06 74 PRO A CA 1
ATOM 603 C C . PRO A 1 74 ? 6.797 -5.578 -17.266 1 95.06 74 PRO A C 1
ATOM 605 O O . PRO A 1 74 ? 7.406 -6.57 -17.672 1 95.06 74 PRO A O 1
ATOM 608 N N . ALA A 1 75 ? 7.434 -4.406 -17.031 1 94.62 75 ALA A N 1
ATOM 609 C CA . ALA A 1 75 ? 8.859 -4.234 -17.281 1 94.62 75 ALA A CA 1
ATOM 610 C C . ALA A 1 75 ? 9.695 -5.133 -16.375 1 94.62 75 ALA A C 1
ATOM 612 O O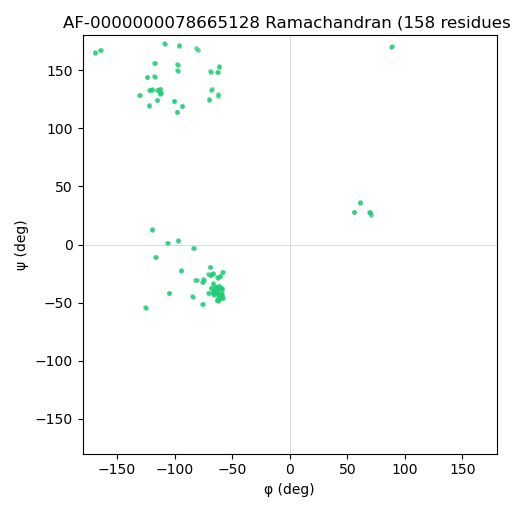 . ALA A 1 75 ? 10.688 -5.723 -16.812 1 94.62 75 ALA A O 1
ATOM 613 N N . ILE A 1 76 ? 9.297 -5.289 -15.125 1 93.38 76 ILE A N 1
ATOM 614 C CA . ILE A 1 76 ? 10.008 -6.105 -14.141 1 93.38 76 ILE A CA 1
ATOM 615 C C . ILE A 1 76 ? 9.867 -7.582 -14.5 1 93.38 76 ILE A C 1
ATOM 617 O O . ILE A 1 76 ? 10.836 -8.336 -14.438 1 93.38 76 ILE A O 1
ATOM 621 N N . GLU A 1 77 ? 8.664 -7.961 -14.898 1 90 77 GLU A N 1
ATOM 622 C CA . GLU A 1 77 ? 8.398 -9.352 -15.25 1 90 77 GLU A CA 1
ATOM 623 C C . GLU A 1 77 ? 9.164 -9.766 -16.5 1 90 77 GLU A C 1
ATOM 625 O O . GLU A 1 77 ? 9.648 -10.891 -16.594 1 90 77 GLU A O 1
ATOM 630 N N . GLU A 1 78 ? 9.336 -8.844 -17.406 1 90.62 78 GLU A N 1
ATOM 631 C CA . GLU A 1 78 ? 10.062 -9.117 -18.641 1 90.62 78 GLU A CA 1
ATOM 632 C C . GLU A 1 78 ? 11.562 -9.203 -18.391 1 90.62 78 GLU A C 1
ATOM 634 O O . GLU A 1 78 ? 12.273 -9.906 -19.109 1 90.62 78 GLU A O 1
ATOM 639 N N . SER A 1 79 ? 11.938 -8.391 -17.344 1 87.81 79 SER A N 1
ATOM 640 C CA . SER A 1 79 ? 13.367 -8.32 -17.062 1 87.81 79 SER A CA 1
ATOM 641 C C . SER A 1 79 ? 13.812 -9.484 -16.188 1 87.81 79 SER A C 1
ATOM 643 O O . SER A 1 79 ? 15.008 -9.703 -16 1 87.81 79 SER A O 1
ATOM 645 N N . ASN A 1 80 ? 12.969 -10.273 -15.789 1 76 80 ASN A N 1
ATOM 646 C CA . ASN A 1 80 ? 13.234 -11.391 -14.891 1 76 80 ASN A CA 1
ATOM 647 C C . ASN A 1 80 ? 13.898 -10.922 -13.594 1 76 80 ASN A C 1
ATOM 649 O O . ASN A 1 80 ? 14.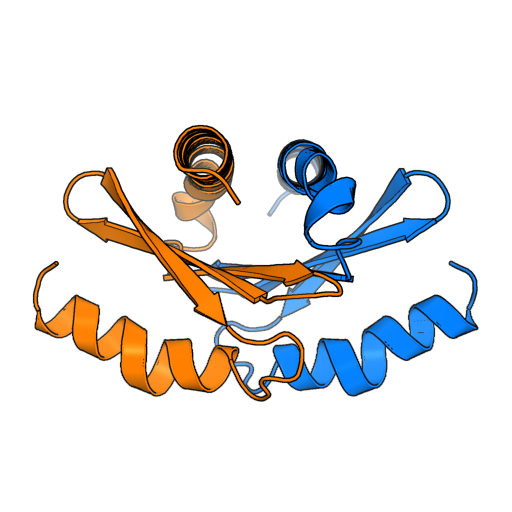82 -11.562 -13.102 1 76 80 ASN A O 1
ATOM 653 N N . LEU A 1 81 ? 13.625 -9.758 -13.25 1 69.81 81 LEU A N 1
ATOM 654 C CA . LEU A 1 81 ? 14.109 -9.234 -11.984 1 69.81 81 LEU A CA 1
ATOM 655 C C . LEU A 1 81 ? 13.32 -9.828 -10.812 1 69.81 81 LEU A C 1
ATOM 657 O O . LEU A 1 81 ? 12.148 -10.172 -10.961 1 69.81 81 LEU A O 1
ATOM 661 N N . MET B 1 1 ? -12.555 -15.523 2.439 1 83.62 1 MET B N 1
ATOM 662 C CA . MET B 1 1 ? -11.922 -15.469 3.754 1 83.62 1 MET B CA 1
ATOM 663 C C . MET B 1 1 ? -12.953 -15.648 4.863 1 83.62 1 MET B C 1
ATOM 665 O O . MET B 1 1 ? -14.047 -15.086 4.793 1 83.62 1 MET B O 1
ATOM 669 N N . THR B 1 2 ? -12.461 -16.359 5.887 1 89.81 2 THR B N 1
ATOM 670 C CA . THR B 1 2 ? -13.297 -16.516 7.07 1 89.81 2 THR B CA 1
ATOM 671 C C . THR B 1 2 ? -13.234 -15.266 7.945 1 89.81 2 THR B C 1
ATOM 673 O O . THR B 1 2 ? -12.422 -14.367 7.699 1 89.81 2 THR B O 1
ATOM 676 N N . PHE B 1 3 ? -14.125 -15.195 8.883 1 89.31 3 PHE B N 1
ATOM 677 C CA . PHE B 1 3 ? -14.125 -14.078 9.82 1 89.31 3 PHE B CA 1
ATOM 678 C C . PHE B 1 3 ? -12.797 -14 10.57 1 89.31 3 PHE B C 1
ATOM 680 O O . PHE B 1 3 ? -12.227 -12.922 10.727 1 89.31 3 PHE B O 1
ATOM 687 N N . GLU B 1 4 ? -12.266 -15.211 11.023 1 92.12 4 GLU B N 1
ATOM 688 C CA . GLU B 1 4 ? -11 -15.273 11.742 1 92.12 4 GLU B CA 1
ATOM 689 C C . GLU B 1 4 ? -9.836 -14.797 10.867 1 92.12 4 GLU B C 1
ATOM 691 O O . GLU B 1 4 ? -8.953 -14.078 11.344 1 92.12 4 GLU B O 1
ATOM 696 N N . GLU B 1 5 ? -9.883 -15.125 9.602 1 91.5 5 GLU B N 1
ATOM 697 C CA . GLU B 1 5 ? -8.852 -14.695 8.656 1 91.5 5 GLU B CA 1
ATOM 698 C C . GLU B 1 5 ? -8.914 -13.188 8.422 1 91.5 5 GLU B C 1
ATOM 700 O O . GLU B 1 5 ? -7.875 -12.531 8.328 1 91.5 5 GLU B O 1
ATOM 705 N N . THR B 1 6 ? -10.141 -12.688 8.391 1 89.5 6 THR B N 1
ATOM 706 C CA . THR B 1 6 ? -10.336 -11.25 8.211 1 89.5 6 THR B CA 1
ATOM 707 C C . THR B 1 6 ? -9.812 -10.484 9.422 1 89.5 6 THR B C 1
ATOM 709 O O . THR B 1 6 ? -9.18 -9.43 9.273 1 89.5 6 THR B O 1
ATOM 712 N N . GLU B 1 7 ? -10.062 -11.008 10.555 1 91.94 7 GLU B N 1
ATOM 713 C CA . GLU B 1 7 ? -9.547 -10.398 11.773 1 91.94 7 GLU B CA 1
ATOM 714 C C . GLU B 1 7 ? -8.023 -10.398 11.789 1 91.94 7 GLU B C 1
ATOM 716 O O . GLU B 1 7 ? -7.398 -9.406 12.18 1 91.94 7 GLU B O 1
ATOM 721 N N . ARG B 1 8 ? -7.426 -11.484 11.391 1 93.94 8 ARG B N 1
ATOM 722 C CA . ARG B 1 8 ? -5.969 -11.578 11.336 1 93.94 8 ARG B CA 1
ATOM 723 C C . ARG B 1 8 ? -5.406 -10.617 10.289 1 93.94 8 ARG B C 1
ATOM 725 O O . ARG B 1 8 ? -4.367 -9.992 10.508 1 93.94 8 ARG B O 1
ATOM 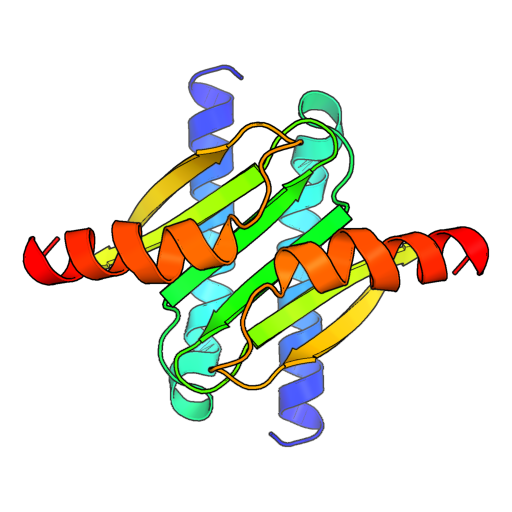732 N N . TYR B 1 9 ? -6.156 -10.555 9.211 1 94.69 9 TYR B N 1
ATOM 733 C CA . TYR B 1 9 ? -5.746 -9.586 8.195 1 94.69 9 TYR B CA 1
ATOM 734 C C . TYR B 1 9 ? -5.742 -8.172 8.758 1 94.69 9 TYR B C 1
ATOM 736 O O . TYR B 1 9 ? -4.805 -7.406 8.516 1 94.69 9 TYR B O 1
ATOM 744 N N . ALA B 1 10 ? -6.777 -7.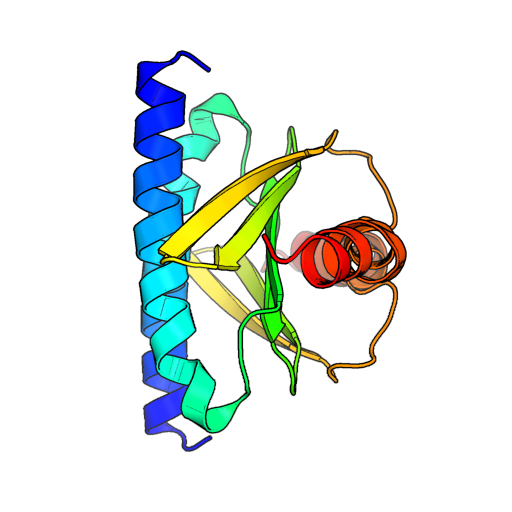867 9.523 1 94 10 ALA B N 1
ATOM 745 C CA . ALA B 1 10 ? -6.895 -6.539 10.125 1 94 10 ALA B CA 1
ATOM 746 C C . ALA B 1 10 ? -5.766 -6.285 11.117 1 94 10 ALA B C 1
ATOM 748 O O . ALA B 1 10 ? -5.27 -5.16 11.227 1 94 10 ALA B O 1
ATOM 749 N N . LEU B 1 11 ? -5.41 -7.281 11.789 1 95.69 11 LEU B N 1
ATOM 750 C CA . LEU B 1 11 ? -4.289 -7.148 12.711 1 95.69 11 LEU B CA 1
ATOM 751 C C . LEU B 1 11 ? -3.006 -6.801 11.961 1 95.69 11 LEU B C 1
ATOM 753 O O . LEU B 1 11 ? -2.281 -5.887 12.359 1 95.69 11 LEU B O 1
ATOM 757 N N . PHE B 1 12 ? -2.701 -7.523 10.906 1 97.12 12 PHE B N 1
ATOM 758 C CA . PHE B 1 12 ? -1.518 -7.246 10.102 1 97.12 12 PHE B CA 1
ATOM 759 C C . PHE B 1 12 ? -1.595 -5.852 9.492 1 97.12 12 PHE B C 1
ATOM 761 O O . PHE B 1 12 ? -0.585 -5.148 9.406 1 97.12 12 PHE B O 1
ATOM 768 N N . ALA B 1 13 ? -2.855 -5.434 9.117 1 97.12 13 ALA B N 1
ATOM 769 C CA . ALA B 1 13 ? -3.045 -4.082 8.594 1 97.12 13 ALA B CA 1
ATOM 770 C C . ALA B 1 13 ? -2.707 -3.031 9.648 1 97.12 13 ALA B C 1
ATOM 772 O O . ALA B 1 13 ? -2.129 -1.989 9.328 1 97.12 13 ALA B O 1
ATOM 773 N N . THR B 1 14 ? -3.043 -3.336 10.875 1 96.69 14 THR B N 1
ATOM 774 C CA . THR B 1 14 ? -2.717 -2.434 11.977 1 96.69 14 THR B CA 1
ATOM 775 C C . THR B 1 14 ? -1.207 -2.348 12.172 1 96.69 14 THR B C 1
ATOM 777 O O . THR B 1 14 ? -0.663 -1.258 12.367 1 96.69 14 THR B O 1
ATOM 780 N N . ILE B 1 15 ? -0.542 -3.467 12.117 1 96.94 15 ILE B N 1
ATOM 781 C CA . ILE B 1 15 ? 0.912 -3.492 12.234 1 96.94 15 ILE B CA 1
ATOM 782 C C . ILE B 1 15 ? 1.535 -2.691 11.094 1 96.94 15 ILE B C 1
ATOM 784 O O . ILE B 1 15 ? 2.402 -1.845 11.32 1 96.94 15 ILE B O 1
ATOM 788 N N . ARG B 1 16 ? 1.08 -2.883 9.859 1 97.88 16 ARG B N 1
ATOM 789 C CA . ARG B 1 16 ? 1.599 -2.152 8.711 1 97.88 16 ARG B CA 1
ATOM 790 C C . ARG B 1 16 ? 1.377 -0.651 8.867 1 97.88 16 ARG B C 1
ATOM 792 O O . ARG B 1 16 ? 2.27 0.148 8.578 1 97.88 16 ARG B O 1
ATOM 799 N N . HIS B 1 17 ? 0.205 -0.3 9.336 1 97.75 17 HIS B N 1
ATOM 800 C CA . HIS B 1 17 ? -0.095 1.116 9.523 1 97.75 17 HIS B CA 1
ATOM 801 C C . HIS B 1 17 ? 0.82 1.741 10.57 1 97.75 17 HIS B C 1
ATOM 803 O O . HIS B 1 17 ? 1.33 2.846 10.375 1 97.75 17 HIS B O 1
ATOM 809 N N . SER B 1 18 ? 1.064 0.994 11.648 1 96.62 18 SER B N 1
ATOM 810 C CA . SER B 1 18 ? 1.925 1.516 12.703 1 96.62 18 SER B CA 1
ATOM 811 C C . SER B 1 18 ? 3.34 1.761 12.195 1 96.62 18 SER B C 1
ATOM 813 O O . SER B 1 18 ? 3.982 2.742 12.57 1 96.62 18 SER B O 1
ATOM 815 N N . THR B 1 19 ? 3.873 0.913 11.344 1 97.12 19 THR B N 1
ATOM 816 C CA . THR B 1 19 ? 5.211 1.082 10.781 1 97.12 19 THR B CA 1
ATOM 817 C C . THR B 1 19 ? 5.238 2.242 9.797 1 97.12 19 THR B C 1
ATOM 819 O O . THR B 1 19 ? 6.293 2.838 9.562 1 97.12 19 THR B O 1
ATOM 822 N N . ARG B 1 20 ? 4.109 2.641 9.156 1 97.19 20 ARG B N 1
ATOM 823 C CA . ARG B 1 20 ? 4.016 3.787 8.258 1 97.19 20 ARG B CA 1
ATOM 824 C C . ARG B 1 20 ? 3.979 5.094 9.039 1 97.19 20 ARG B C 1
ATOM 826 O O . ARG B 1 20 ? 4.535 6.102 8.594 1 97.19 20 ARG B O 1
ATOM 833 N N . GLN B 1 21 ? 3.379 5.02 10.242 1 96.38 21 GLN B N 1
ATOM 834 C CA . GLN B 1 21 ? 3.191 6.223 11.047 1 96.38 21 GLN B CA 1
ATOM 835 C C . GLN B 1 21 ? 4.531 6.781 11.523 1 96.38 21 GLN B C 1
ATOM 837 O O . GLN B 1 21 ? 4.664 7.988 11.734 1 96.38 21 GLN B O 1
ATOM 842 N N . VAL B 1 22 ? 5.484 5.938 11.594 1 95.5 22 VAL B N 1
ATOM 843 C CA . VAL B 1 22 ? 6.812 6.328 12.055 1 95.5 22 VAL B CA 1
ATOM 844 C C . VAL B 1 22 ? 7.367 7.434 11.156 1 95.5 22 VAL B C 1
ATOM 846 O O . VAL B 1 22 ? 8.133 8.281 11.609 1 95.5 22 VAL B O 1
ATOM 849 N N . TRP B 1 23 ? 6.891 7.535 9.945 1 95.75 23 TRP B N 1
ATOM 850 C CA . TRP B 1 23 ? 7.496 8.406 8.953 1 95.75 23 TRP B CA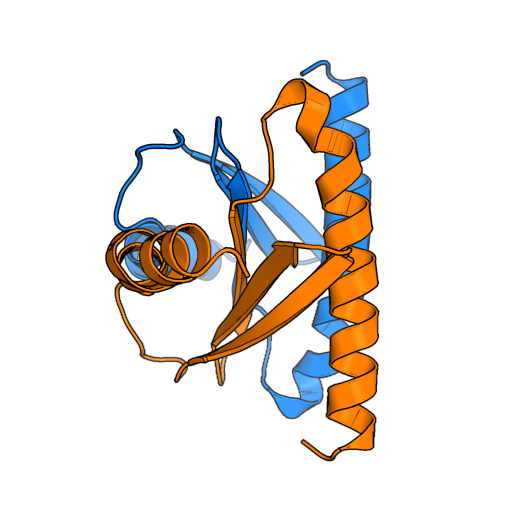 1
ATOM 851 C C . TRP B 1 23 ? 6.645 9.656 8.727 1 95.75 23 TRP B C 1
ATOM 853 O O . TRP B 1 23 ? 7.023 10.547 7.969 1 95.75 23 TRP B O 1
ATOM 863 N N . GLU B 1 24 ? 5.559 9.789 9.422 1 95.81 24 GLU B N 1
ATOM 864 C CA . GLU B 1 24 ? 4.602 10.859 9.156 1 95.81 24 GLU B CA 1
ATOM 865 C C . GLU B 1 24 ? 5.184 12.227 9.508 1 95.81 24 GLU B C 1
ATOM 867 O O . GLU B 1 24 ? 4.824 13.234 8.898 1 95.81 24 GLU B O 1
ATOM 872 N N . SER B 1 25 ? 6.145 12.242 10.445 1 95.75 25 SER B N 1
ATOM 873 C CA . SER B 1 25 ? 6.762 13.516 10.797 1 95.75 25 SER B CA 1
ATOM 874 C C . SER B 1 25 ? 7.621 14.055 9.656 1 95.75 25 SER B C 1
ATOM 876 O O . SER B 1 25 ? 7.836 15.258 9.555 1 95.75 25 SER B O 1
ATOM 878 N N . LYS B 1 26 ? 8.016 13.234 8.75 1 95.5 26 LYS B N 1
ATOM 879 C CA . LYS B 1 26 ? 8.938 13.633 7.691 1 95.5 26 LYS B CA 1
ATOM 880 C C . LYS B 1 26 ? 8.203 13.797 6.359 1 95.5 26 LYS B C 1
ATOM 882 O O . LYS B 1 26 ? 8.492 14.719 5.598 1 95.5 26 LYS B O 1
ATOM 887 N N . ILE B 1 27 ? 7.324 12.852 6.133 1 95.94 27 ILE B N 1
ATOM 888 C CA . ILE B 1 27 ? 6.758 12.844 4.789 1 95.94 27 ILE B CA 1
ATOM 889 C C . ILE B 1 27 ? 5.246 13.039 4.863 1 95.94 27 ILE B C 1
ATOM 891 O O . ILE B 1 27 ? 4.543 12.875 3.863 1 95.94 27 ILE B O 1
ATOM 895 N N . GLY B 1 28 ? 4.691 13.438 6 1 96.81 28 GLY B N 1
ATOM 896 C CA . GLY B 1 28 ? 3.279 13.742 6.148 1 96.81 28 GLY B CA 1
ATOM 897 C C . GLY B 1 28 ? 2.439 12.539 6.512 1 96.81 28 GLY B C 1
ATOM 898 O O . GLY B 1 28 ? 2.912 11.398 6.441 1 96.81 28 GLY B O 1
ATOM 899 N N . LYS B 1 29 ? 1.22 12.773 6.852 1 96.19 29 LYS B N 1
ATOM 900 C CA . LYS B 1 29 ? 0.304 11.734 7.312 1 96.19 29 LYS B CA 1
ATOM 901 C C . LYS B 1 29 ? -0.057 10.773 6.18 1 96.19 29 LYS B C 1
ATOM 903 O O . LYS B 1 29 ? -0.112 11.172 5.016 1 96.19 29 LYS B O 1
ATOM 908 N N . VAL B 1 30 ? -0.29 9.562 6.543 1 97.38 30 VAL B N 1
ATOM 909 C CA . VAL B 1 30 ? -0.78 8.562 5.602 1 97.38 30 VAL B CA 1
ATOM 910 C C . VAL B 1 30 ? -2.227 8.875 5.223 1 97.38 30 VAL B C 1
ATOM 912 O O . VAL B 1 30 ? -3.088 9.016 6.094 1 97.38 30 VAL B O 1
ATOM 915 N N . LYS B 1 31 ? -2.49 9 3.947 1 97.06 31 LYS B N 1
ATOM 916 C CA . LYS B 1 31 ? -3.863 9.125 3.467 1 97.06 31 LYS B CA 1
ATOM 917 C C . LYS B 1 31 ? -4.512 7.754 3.301 1 97.06 31 LYS B C 1
ATOM 919 O O . LYS B 1 31 ? -5.664 7.555 3.695 1 97.06 31 LYS B O 1
ATOM 924 N N . TYR B 1 32 ? -3.77 6.82 2.701 1 97.88 32 TYR B N 1
ATOM 925 C CA . TYR B 1 32 ? -4.184 5.426 2.6 1 97.88 32 TYR B CA 1
ATOM 926 C C . TYR B 1 32 ? -3.033 4.551 2.117 1 97.88 32 TYR B C 1
ATOM 928 O O . TYR B 1 32 ? -2.008 5.059 1.655 1 97.88 32 TYR B O 1
ATOM 936 N N . ALA B 1 33 ? -3.219 3.262 2.293 1 98.38 33 ALA B N 1
ATOM 937 C CA . ALA B 1 33 ? -2.334 2.254 1.713 1 98.38 33 ALA B CA 1
ATOM 938 C C . ALA B 1 33 ? -3.121 1.261 0.861 1 98.38 33 ALA B C 1
ATOM 940 O O . ALA B 1 33 ? -4.262 0.926 1.183 1 98.38 33 ALA B O 1
ATOM 941 N N . LEU B 1 34 ? -2.498 0.826 -0.214 1 98.31 34 LEU B N 1
ATOM 942 C CA . LEU B 1 34 ? -3.107 -0.087 -1.174 1 98.31 34 LEU B CA 1
ATOM 943 C C . LEU B 1 34 ? -2.182 -1.26 -1.474 1 98.31 34 LEU B C 1
ATOM 945 O O . LEU B 1 34 ? -0.975 -1.073 -1.651 1 98.31 34 LEU B O 1
ATOM 949 N N . THR B 1 35 ? -2.688 -2.465 -1.373 1 98.19 35 THR B N 1
ATOM 950 C CA . THR B 1 35 ? -1.974 -3.648 -1.841 1 98.19 35 THR B CA 1
ATOM 951 C C . THR B 1 35 ? -2.723 -4.312 -2.99 1 98.19 35 THR B C 1
ATOM 953 O O . THR B 1 35 ? -3.906 -4.641 -2.861 1 98.19 35 THR B O 1
ATOM 956 N N . ARG B 1 36 ? -2.049 -4.484 -4.09 1 98 36 ARG B N 1
ATOM 957 C CA . ARG B 1 36 ? -2.629 -5.227 -5.203 1 98 36 ARG B CA 1
ATOM 958 C C . ARG B 1 36 ? -2.146 -6.672 -5.211 1 98 36 ARG B C 1
ATOM 960 O O . ARG B 1 36 ? -0.964 -6.938 -5.438 1 98 36 ARG B O 1
ATOM 967 N N . TYR B 1 37 ? -3.055 -7.547 -4.988 1 97.56 37 TYR B N 1
ATOM 968 C CA . TYR B 1 37 ? -2.85 -8.984 -5.145 1 97.56 37 TYR B CA 1
ATOM 969 C C . TYR B 1 37 ? -3.332 -9.453 -6.508 1 97.56 37 TYR B C 1
ATOM 971 O O . TYR B 1 37 ? -3.982 -8.703 -7.238 1 97.56 37 TYR B O 1
ATOM 979 N N . GLU B 1 38 ? -3.039 -10.664 -6.801 1 97.19 38 GLU B N 1
ATOM 980 C CA . GLU B 1 38 ? -3.475 -11.266 -8.062 1 97.19 38 GLU B CA 1
ATOM 981 C C . GLU B 1 38 ? -4.996 -11.344 -8.141 1 97.19 38 GLU B C 1
ATOM 983 O O . GLU B 1 38 ? -5.578 -11.188 -9.211 1 97.19 38 GLU B O 1
ATOM 988 N N . LEU B 1 39 ? -5.68 -11.445 -6.949 1 97.44 39 LEU B N 1
ATOM 989 C CA . LEU B 1 39 ? -7.094 -11.781 -7.035 1 97.44 39 LEU B CA 1
ATOM 990 C C . LEU B 1 39 ? -7.957 -10.656 -6.48 1 97.44 39 LEU B C 1
ATOM 992 O O . LEU B 1 39 ? -9.172 -10.633 -6.691 1 97.44 39 LEU B O 1
ATOM 996 N N . LEU B 1 40 ? -7.32 -9.664 -5.82 1 97 40 LEU B N 1
ATOM 997 C CA . LEU B 1 40 ? -8.078 -8.523 -5.32 1 97 40 LEU B CA 1
ATOM 998 C C . LEU B 1 40 ? -7.156 -7.367 -4.957 1 97 40 LEU B C 1
ATOM 1000 O O . LEU B 1 40 ? -5.93 -7.512 -4.992 1 97 40 LEU B O 1
ATOM 1004 N N . ILE B 1 41 ? -7.734 -6.246 -4.742 1 97.38 41 ILE B N 1
ATOM 1005 C CA . ILE B 1 41 ? -7.051 -5.066 -4.215 1 97.38 41 ILE B CA 1
ATOM 1006 C C . ILE B 1 41 ? -7.566 -4.754 -2.814 1 97.38 41 ILE B C 1
ATOM 1008 O O . ILE B 1 41 ? -8.781 -4.727 -2.586 1 97.38 41 ILE B O 1
ATOM 1012 N N . ARG B 1 42 ? -6.66 -4.547 -1.873 1 97.25 42 ARG B N 1
ATOM 1013 C CA . ARG B 1 42 ? -7.043 -4.133 -0.528 1 97.25 42 ARG B CA 1
ATOM 1014 C C . ARG B 1 42 ? -6.562 -2.715 -0.234 1 97.25 42 ARG B C 1
ATOM 1016 O O . ARG B 1 42 ? -5.418 -2.367 -0.539 1 97.25 42 ARG B O 1
ATOM 1023 N N . VAL B 1 43 ? -7.414 -1.952 0.294 1 97.88 43 VAL B N 1
ATOM 1024 C CA . VAL B 1 43 ? -7.07 -0.589 0.687 1 97.88 43 VAL B CA 1
ATOM 1025 C C . VAL B 1 43 ? -7.34 -0.398 2.178 1 97.88 43 VAL B C 1
ATOM 1027 O O . VAL B 1 43 ? -8.367 -0.845 2.691 1 97.88 43 VAL B O 1
ATOM 1030 N N . THR B 1 44 ? -6.387 0.176 2.82 1 97.56 44 THR B N 1
ATOM 1031 C CA . THR B 1 44 ? -6.516 0.558 4.223 1 97.56 44 THR B CA 1
ATOM 1032 C C . THR B 1 44 ? -6.512 2.076 4.371 1 97.56 44 THR B C 1
ATOM 1034 O O . THR B 1 44 ? -5.621 2.754 3.854 1 97.56 44 THR B O 1
ATOM 1037 N N . VAL B 1 45 ? -7.484 2.582 5.098 1 97.12 45 VAL B N 1
ATOM 1038 C CA . VAL B 1 45 ? -7.602 4.016 5.352 1 97.12 45 VAL B CA 1
ATOM 1039 C C . VAL B 1 45 ? -7.586 4.277 6.855 1 97.12 45 VAL B C 1
ATOM 1041 O O . VAL B 1 45 ? -8.43 3.758 7.586 1 97.12 45 VAL B O 1
ATOM 1044 N N . PRO B 1 46 ? -6.582 5.047 7.258 1 95.69 46 PRO B N 1
ATOM 1045 C CA . PRO B 1 46 ? -6.66 5.441 8.672 1 95.69 46 PRO B CA 1
ATOM 1046 C C . PRO B 1 46 ? -7.832 6.375 8.953 1 95.69 46 PRO B C 1
ATOM 1048 O O . PRO B 1 46 ? -8.117 7.277 8.164 1 95.69 46 PRO B O 1
ATOM 1051 N N . LEU B 1 47 ? -8.508 6.051 9.984 1 94.25 47 LEU B N 1
ATOM 1052 C CA . LEU B 1 47 ? -9.594 6.898 10.469 1 94.25 47 LEU B CA 1
ATOM 1053 C C . LEU B 1 47 ? -9.211 7.574 11.781 1 94.25 47 LEU B C 1
ATOM 1055 O O . LEU B 1 47 ? -8.148 7.305 12.336 1 94.25 47 LEU B O 1
ATOM 1059 N N . ALA B 1 48 ? -10.156 8.453 12.117 1 86.06 48 ALA B N 1
ATOM 1060 C CA . ALA B 1 48 ? -9.969 9.055 13.438 1 86.06 48 ALA B CA 1
ATOM 1061 C C . ALA B 1 48 ? -10.008 8.008 14.539 1 86.06 48 ALA B C 1
ATOM 1063 O O . ALA B 1 48 ? -10.547 6.91 14.336 1 86.06 48 ALA B O 1
ATOM 1064 N N . ASN B 1 49 ? -9.375 8.164 15.711 1 83.56 49 ASN B N 1
ATOM 1065 C CA . ASN B 1 49 ? -9.414 7.332 16.922 1 83.56 49 ASN B CA 1
ATOM 1066 C C . ASN B 1 49 ? -8.719 5.992 16.688 1 83.56 49 ASN B C 1
ATOM 1068 O O . ASN B 1 49 ? -9.18 4.961 17.188 1 83.56 49 ASN B O 1
ATOM 1072 N N . ASN B 1 50 ? -7.773 5.953 15.789 1 85.06 50 ASN B N 1
ATOM 1073 C CA . ASN B 1 50 ? -6.898 4.805 15.586 1 85.06 50 ASN B CA 1
ATOM 1074 C C . ASN B 1 50 ? -7.66 3.613 15.008 1 85.06 50 ASN B C 1
ATOM 1076 O O . ASN B 1 50 ? -7.398 2.467 15.383 1 85.06 50 ASN B O 1
ATOM 1080 N N . HIS B 1 51 ? -8.695 3.943 14.289 1 91.81 51 HIS B N 1
ATOM 1081 C CA . HIS B 1 51 ? -9.391 2.898 13.555 1 91.81 51 HIS B CA 1
ATOM 1082 C C . HIS B 1 51 ? -8.938 2.855 12.094 1 91.81 51 HIS B C 1
ATOM 1084 O O . HIS B 1 51 ? -8.453 3.855 11.562 1 91.81 51 HIS B O 1
ATOM 1090 N N . LEU B 1 52 ? -9.023 1.631 11.578 1 95.5 52 LEU B N 1
ATOM 1091 C CA . LEU B 1 52 ? -8.711 1.439 10.172 1 95.5 52 LEU B CA 1
ATOM 1092 C C . LEU B 1 52 ? -9.938 0.984 9.391 1 95.5 52 LEU B C 1
ATOM 1094 O O . LEU B 1 52 ? -10.711 0.152 9.875 1 95.5 52 LEU B O 1
ATOM 1098 N N . LEU B 1 53 ? -10.141 1.624 8.289 1 95.69 53 LEU B N 1
ATOM 1099 C CA . LEU B 1 53 ? -11.125 1.154 7.324 1 95.69 53 LEU B CA 1
ATOM 1100 C C . LEU B 1 53 ? -10.469 0.271 6.266 1 95.69 53 LEU B C 1
ATOM 1102 O O . LEU B 1 53 ? -9.523 0.693 5.598 1 95.69 53 LEU B O 1
ATOM 1106 N N . LEU B 1 54 ? -10.938 -0.992 6.211 1 95.88 54 LEU B N 1
ATOM 1107 C CA . LEU B 1 54 ? -10.453 -1.92 5.195 1 95.88 54 LEU B CA 1
ATOM 1108 C C . LEU B 1 54 ? -11.453 -2.041 4.047 1 95.88 54 LEU B C 1
ATOM 1110 O O . LEU B 1 54 ? -12.625 -2.359 4.27 1 95.88 54 LEU B O 1
ATOM 1114 N N . LEU B 1 55 ? -10.953 -1.747 2.811 1 96.5 55 LEU B N 1
ATOM 1115 C CA . LEU B 1 55 ? -11.766 -1.868 1.602 1 96.5 55 LEU B CA 1
ATOM 1116 C C . LEU B 1 55 ? -11.172 -2.912 0.658 1 96.5 55 LEU B C 1
ATOM 1118 O O . LEU B 1 55 ? -9.953 -3.041 0.552 1 96.5 55 LEU B O 1
ATOM 1122 N N . SER B 1 56 ? -12.047 -3.631 -0.035 1 96.06 56 SER B N 1
ATOM 1123 C CA . SER B 1 56 ? -11.625 -4.578 -1.061 1 96.06 56 SER B CA 1
ATOM 1124 C C . SER B 1 56 ? -12.195 -4.211 -2.424 1 96.06 56 SER B C 1
ATOM 1126 O O . SER B 1 56 ? -13.375 -3.85 -2.531 1 96.06 56 SER B O 1
ATOM 1128 N N . PHE B 1 57 ? -11.375 -4.223 -3.428 1 96.94 57 PHE B N 1
ATOM 1129 C CA . PHE B 1 57 ? -11.758 -4.031 -4.82 1 96.94 57 PHE B CA 1
ATOM 1130 C C . PHE B 1 57 ? -11.445 -5.273 -5.645 1 96.94 57 PHE B C 1
ATOM 1132 O O . PHE B 1 57 ? -10.578 -6.066 -5.277 1 96.94 57 PHE B O 1
ATOM 1139 N N . ASP B 1 58 ? -12.164 -5.422 -6.773 1 96.62 58 ASP B N 1
ATOM 1140 C CA . ASP B 1 58 ? -11.805 -6.461 -7.73 1 96.62 58 ASP B CA 1
ATOM 1141 C C . ASP B 1 58 ? -10.406 -6.223 -8.305 1 96.62 58 ASP B C 1
ATOM 1143 O O . ASP B 1 58 ? -10 -5.078 -8.5 1 96.62 58 ASP B O 1
ATOM 1147 N N . ALA B 1 59 ? -9.727 -7.289 -8.617 1 95.12 59 ALA B N 1
ATOM 1148 C CA . ALA B 1 59 ? -8.336 -7.234 -9.07 1 95.12 59 ALA B CA 1
ATOM 1149 C C . ALA B 1 59 ? -8.219 -6.418 -10.352 1 95.12 59 ALA B C 1
ATOM 1151 O O . ALA B 1 59 ? -7.176 -5.805 -10.609 1 95.12 59 ALA B O 1
ATOM 1152 N N . ASP B 1 60 ? -9.219 -6.316 -11.188 1 93.88 60 ASP B N 1
ATOM 1153 C CA . ASP B 1 60 ? -9.125 -5.688 -12.508 1 93.88 60 ASP B CA 1
ATOM 1154 C C . ASP B 1 60 ? -9.617 -4.242 -12.453 1 93.88 60 ASP B C 1
ATOM 1156 O O . ASP B 1 60 ? -9.672 -3.562 -13.484 1 93.88 60 ASP B O 1
ATOM 1160 N N . THR B 1 61 ? -9.977 -3.826 -11.109 1 94.69 61 THR B N 1
ATOM 1161 C CA . THR B 1 61 ? -10.414 -2.441 -10.984 1 94.69 61 THR B CA 1
ATOM 1162 C C . THR B 1 61 ? -9.289 -1.483 -11.383 1 94.69 61 THR B C 1
ATOM 1164 O O . THR B 1 61 ? -8.148 -1.645 -10.945 1 94.69 61 THR B O 1
ATOM 1167 N N . LYS B 1 62 ? -9.617 -0.591 -12.234 1 91.25 62 LYS B N 1
ATOM 1168 C CA . LYS B 1 62 ? -8.664 0.417 -12.688 1 91.25 62 LYS B CA 1
ATOM 1169 C C . LYS B 1 62 ? -8.852 1.73 -11.93 1 91.25 62 LYS B C 1
ATOM 1171 O O . LYS B 1 62 ? -9.922 1.98 -11.367 1 91.25 62 LYS B O 1
ATOM 1176 N N . ASN B 1 63 ? -7.844 2.547 -11.836 1 92.19 63 ASN B N 1
ATOM 1177 C CA . ASN B 1 63 ? -7.848 3.904 -11.297 1 92.19 63 ASN B CA 1
ATOM 1178 C C . ASN B 1 63 ? -8.273 3.928 -9.836 1 92.19 63 ASN B C 1
ATOM 1180 O O . ASN B 1 63 ? -9.008 4.82 -9.414 1 92.19 63 ASN B O 1
ATOM 1184 N N . VAL B 1 64 ? -7.895 2.898 -9.062 1 95.19 64 VAL B N 1
ATOM 1185 C CA . VAL B 1 64 ? -8.266 2.82 -7.652 1 95.19 64 VAL B CA 1
ATOM 1186 C C . VAL B 1 64 ? -7.73 4.039 -6.906 1 95.19 64 VAL B C 1
ATOM 1188 O O . VAL B 1 64 ? -8.414 4.598 -6.047 1 95.19 64 VAL B O 1
ATOM 1191 N N . ASP B 1 65 ? -6.574 4.438 -7.246 1 93.81 65 ASP B N 1
ATOM 1192 C CA . ASP B 1 65 ? -5.965 5.598 -6.602 1 93.81 65 ASP B CA 1
ATOM 1193 C C . ASP B 1 65 ? -6.832 6.844 -6.789 1 93.81 65 ASP B C 1
ATOM 1195 O O . ASP B 1 65 ? -7.039 7.609 -5.844 1 93.81 65 ASP B O 1
ATOM 1199 N N . SER B 1 66 ? -7.344 7.047 -8.031 1 92.31 66 SER B N 1
ATOM 1200 C CA . SER B 1 66 ? -8.211 8.188 -8.305 1 92.31 66 SER B CA 1
ATOM 1201 C C . SER B 1 66 ? -9.531 8.07 -7.543 1 92.31 66 SER B C 1
ATOM 1203 O O . SER B 1 66 ? -10.039 9.07 -7.023 1 92.31 66 SER B O 1
ATOM 1205 N N . ILE B 1 67 ? -10.078 6.906 -7.488 1 95.38 67 ILE B N 1
ATOM 1206 C CA . ILE B 1 67 ? -11.297 6.664 -6.723 1 95.38 67 ILE B CA 1
ATOM 1207 C C . ILE B 1 67 ? -11.062 7.023 -5.258 1 95.38 67 ILE B C 1
ATOM 1209 O O . ILE B 1 67 ? -11.883 7.719 -4.645 1 95.38 67 ILE B O 1
ATOM 1213 N N . MET B 1 68 ? -9.914 6.57 -4.684 1 96.5 68 MET B N 1
ATOM 1214 C CA . MET B 1 68 ? -9.586 6.844 -3.285 1 96.5 68 MET B CA 1
ATOM 1215 C C . MET B 1 68 ? -9.445 8.344 -3.041 1 96.5 68 MET B C 1
ATOM 1217 O O . MET B 1 68 ? -10.086 8.891 -2.146 1 96.5 68 MET B O 1
ATOM 1221 N N . MET B 1 69 ? -8.719 9.086 -3.869 1 95.12 69 MET B N 1
ATOM 1222 C CA . MET B 1 69 ? -8.367 10.484 -3.613 1 95.12 69 MET B CA 1
ATOM 1223 C C . MET B 1 69 ? -9.516 11.414 -3.971 1 95.12 69 MET B C 1
ATOM 1225 O O . MET B 1 69 ? -9.695 12.461 -3.344 1 95.12 69 MET B O 1
ATOM 1229 N N . ASP B 1 70 ? -10.344 11.023 -4.98 1 94.69 70 ASP B N 1
ATOM 1230 C CA . ASP B 1 70 ? -11.367 11.945 -5.465 1 94.69 70 ASP B CA 1
ATOM 1231 C C . ASP B 1 70 ? -12.703 11.695 -4.766 1 94.69 70 ASP B C 1
ATOM 1233 O O . ASP B 1 70 ? -13.547 12.594 -4.699 1 94.69 70 ASP B O 1
ATOM 1237 N N . LYS B 1 71 ? -12.875 10.492 -4.238 1 95.19 71 LYS B N 1
ATOM 1238 C CA . LYS B 1 71 ? -14.203 10.164 -3.727 1 95.19 71 LYS B CA 1
ATOM 1239 C C . LYS B 1 71 ? -14.133 9.711 -2.271 1 95.19 71 LYS B C 1
ATOM 1241 O O . LYS B 1 71 ? -14.742 10.328 -1.395 1 95.19 71 LYS B O 1
ATOM 1246 N N . VAL B 1 72 ? -13.32 8.695 -1.919 1 96 72 VAL B N 1
ATOM 1247 C CA . VAL B 1 72 ? -13.391 8.016 -0.632 1 96 72 VAL B CA 1
ATOM 1248 C C . VAL B 1 72 ? -12.789 8.898 0.458 1 96 72 VAL B C 1
ATOM 1250 O O . VAL B 1 72 ? -13.43 9.164 1.477 1 96 72 VAL B O 1
ATOM 1253 N N . ILE B 1 73 ? -11.578 9.398 0.248 1 95.75 73 ILE B N 1
ATOM 1254 C CA . ILE B 1 73 ? -10.867 10.18 1.255 1 95.75 73 ILE B CA 1
ATOM 1255 C C . ILE B 1 73 ? -11.648 11.461 1.553 1 95.75 73 ILE B C 1
ATOM 1257 O O . ILE B 1 73 ? -11.891 11.789 2.715 1 95.75 73 ILE B O 1
ATOM 1261 N N . PRO B 1 74 ? -12.094 12.195 0.492 1 94.94 74 PRO B N 1
ATOM 1262 C CA . PRO B 1 74 ? -12.898 13.391 0.774 1 94.94 74 PRO B CA 1
ATOM 1263 C C . PRO B 1 74 ? -14.172 13.07 1.551 1 94.94 74 PRO B C 1
ATOM 1265 O O . PRO B 1 74 ? -14.555 13.828 2.447 1 94.94 74 PRO B O 1
ATOM 1268 N N . ALA B 1 75 ? -14.836 11.93 1.254 1 94.5 75 ALA B N 1
ATOM 1269 C CA . ALA B 1 75 ? -16.047 11.539 1.96 1 94.5 75 ALA B CA 1
ATOM 1270 C C . ALA B 1 75 ? -15.773 11.281 3.438 1 94.5 75 ALA B C 1
ATOM 1272 O O . ALA B 1 75 ? -16.562 11.656 4.301 1 94.5 75 ALA B O 1
ATOM 1273 N N . ILE B 1 76 ? -14.641 10.688 3.779 1 93.25 76 ILE B N 1
ATOM 1274 C CA . ILE B 1 76 ? -14.258 10.359 5.148 1 93.25 76 ILE B CA 1
ATOM 1275 C C . ILE B 1 76 ? -13.93 11.641 5.91 1 93.25 76 ILE B C 1
ATOM 1277 O O . ILE B 1 76 ? -14.336 11.812 7.059 1 93.25 76 ILE B O 1
ATOM 1281 N N . GLU B 1 77 ? -13.219 12.539 5.234 1 89.88 77 GLU B N 1
ATOM 1282 C CA . GLU B 1 77 ? -12.82 13.797 5.859 1 89.88 77 GLU B CA 1
ATOM 1283 C C . GLU B 1 77 ? -14.031 14.68 6.148 1 89.88 77 GLU B C 1
ATOM 1285 O O . GLU B 1 77 ? -14.078 15.359 7.176 1 89.88 77 GLU B O 1
ATOM 1290 N N . GLU B 1 78 ? -15.023 14.602 5.293 1 90.5 78 GLU B N 1
ATOM 1291 C CA . GLU B 1 78 ? -16.234 15.391 5.473 1 90.5 78 GLU B CA 1
ATOM 1292 C C . GLU B 1 78 ? -17.109 14.82 6.586 1 90.5 78 GLU B C 1
ATOM 1294 O O . GLU B 1 78 ? -17.844 15.555 7.238 1 90.5 78 GLU B O 1
ATOM 1299 N N . SER B 1 79 ? -16.953 13.453 6.688 1 87.38 79 SER B N 1
ATOM 1300 C CA . SER B 1 79 ? -17.797 12.773 7.668 1 87.38 79 SER B CA 1
ATOM 1301 C C . SER B 1 79 ? -17.172 12.836 9.062 1 87.38 79 SER B C 1
ATOM 1303 O O . SER B 1 79 ? -17.828 12.5 10.055 1 87.38 79 SER B O 1
ATOM 1305 N N . ASN B 1 80 ? -16.078 13.367 9.203 1 75.81 80 ASN B N 1
ATOM 1306 C CA . ASN B 1 80 ? -15.344 13.438 10.461 1 75.81 80 ASN B CA 1
ATOM 1307 C C . ASN B 1 80 ? -15.125 12.055 11.07 1 75.81 80 ASN B C 1
ATOM 1309 O O . ASN B 1 80 ? -15.25 11.875 12.281 1 75.81 80 ASN B O 1
ATOM 1313 N N . LEU B 1 81 ? -15.07 11.125 10.234 1 70 81 LEU B N 1
ATOM 1314 C CA . LEU B 1 81 ? -14.773 9.766 10.68 1 70 81 LEU B CA 1
ATOM 1315 C C . LEU B 1 81 ? -13.289 9.617 11 1 70 81 LEU B C 1
ATOM 1317 O O . LEU B 1 81 ? -12.445 10.297 10.406 1 70 81 LEU B O 1
#

pLDDT: mean 94.2, std 4.74, range [69.81, 98.38]

Nearest PDB structures (foldseek):
  3kye-assembly2_C  TM=6.929E-01  e=2.573E-02  Streptomyces avermitilis MA-4680 = NBRC 14893
  9jue-assembly1_E  TM=6.672E-01  e=3.773E-02  Promethearchaeum syntrophicum
  2zl1-assembly1_B  TM=6.966E-01  e=1.983E-01  unclassified
  5y3a-assembly1_B  TM=5.898E-01  e=1.637E-01  Homo sapiens
  3cpt-assembly1_B  TM=6.478E-01  e=3.521E-01  unclassified

Radius of gyration: 15.04 Å; Cα contacts (8 Å, |Δi|>4): 225; chains: 2; bounding box: 38×34×36 Å

Sequence (162 aa):
MTFEETERYALFATIRHSTRQVWESKIGKVKYALTRYELLIRVTVPLANNHLLLLSFDADTKNVDSIMMDKVIPAIEESNLMTFEETERYALFATIRHSTRQVWESKIGKVKYALTRYELLIRVTVPLANNHLLLLSFDADTKNVDSIMMDKVIPAIEESNL

Secondary structure (DSSP, 8-state):
--HHHHHHHHHHHHHHHHHHHTTHHHH--EEEEEEEESSEEEEEEE-GGG-EEEEEEETT---HHHHIIIIIHHHHHHHT-/--HHHHHHHHHHHHHHHHHHHTTHHHH--EEEEEEEESSEEEEEEE-GGG-EEEEEEETT---HHHHIIIIIHHHHHHHT-